Protein AF-A0A645HH93-F1 (afdb_monomer)

Mean predicted aligned error: 12.33 Å

Organism: NCBI:txid1076179

Foldseek 3Di:
DPDFDADPPPRDGDPPDDDDDDDVVVVVVVVVCPPPDDDDDPPPPDDPVVSVVVVVVCVVVVLLVVCLCPVLVLPPPDDDDPVVNVVSNVVSVVVSVVLVVVCVLLVVPDRSNVLSVQVVQFDWDDDDDFKIATDDDDPNQVSCCVRPVDHSHPGIDGPVRVVVVVVVVVVD

Solvent-accessible surface area (backbone atoms only — not comparable to full-atom values): 10412 Å² total; per-residue (Å²): 112,45,78,85,46,64,40,93,88,77,69,45,76,52,88,71,93,59,80,73,43,84,41,68,67,58,51,60,56,51,59,74,48,66,91,65,85,84,85,87,75,89,69,81,90,57,52,72,68,55,53,50,51,55,58,59,52,52,54,58,56,56,50,51,55,48,44,38,50,63,82,53,46,44,65,69,86,88,53,85,51,69,68,56,42,51,52,49,40,48,51,33,51,51,51,49,53,53,51,51,53,49,30,55,68,60,68,59,77,57,58,66,66,58,51,52,53,54,56,71,50,54,42,75,44,80,75,57,104,52,36,33,30,31,61,48,78,52,75,66,52,51,50,43,20,74,66,71,69,51,71,52,69,47,61,69,40,43,60,67,52,54,50,48,58,62,52,56,66,75,76,114

Secondary structure (DSSP, 8-state):
-B-PPBPTTT--B---S-PPBP-HHHHHHHHTTTT--PPP-S--SS-HHHHHHHHHHTHHHHHHHHHHHHTS--S-SS--SHHHHHHHHHHHHHHHHHHHHHHHHTTT-S-HHHHHHHHHH-EEEE-STTEEEEE---HHHHHHHHHH------S-EEHHHHHHHHHHGGG-

pLDDT: mean 81.74, std 10.12, range [51.97, 94.0]

Nearest PDB structures (foldseek):
  7pm0-assembly1_A  TM=3.342E-01  e=3.528E+00  Gallus gallus
  8r9v-assembly1_A  TM=3.040E-01  e=2.590E+00  Mus musculus

Radius of gyration: 26.79 Å; Cα contacts (8 Å, |Δi|>4): 138; chains: 1; bounding box: 53×43×76 Å

InterPro domains:
  IPR002559 Transposase IS4-like domain [PF01609] (8-98)
  IPR012337 Ribonuclease H-like superfamily [SSF53098] (35-111)
  IPR047654 IS1634 transposase [NF033559] (17-151)

Structure (mmCIF, N/CA/C/O backbone):
data_AF-A0A645HH93-F1
#
_entry.id   AF-A0A645HH93-F1
#
loop_
_atom_site.group_PDB
_atom_site.id
_atom_site.type_symbol
_atom_site.label_atom_id
_atom_site.label_alt_id
_atom_site.label_comp_id
_atom_site.label_asym_id
_atom_site.label_entity_id
_atom_site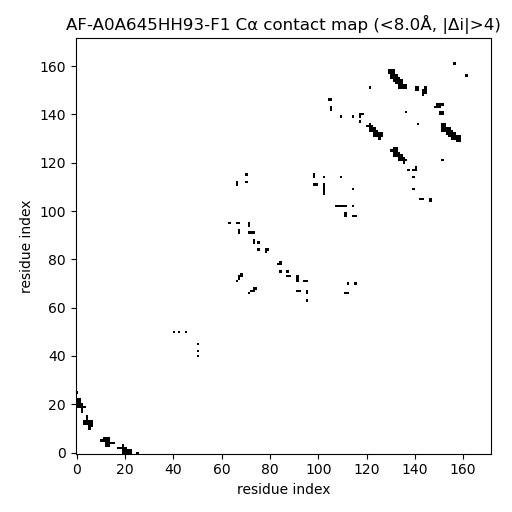.label_seq_id
_atom_site.pdbx_PDB_ins_code
_atom_site.Cartn_x
_atom_site.Cartn_y
_atom_site.Cartn_z
_atom_site.occupancy
_atom_site.B_iso_or_equiv
_atom_site.auth_seq_id
_atom_site.auth_comp_id
_atom_site.auth_asym_id
_atom_site.auth_atom_id
_atom_site.pdbx_PDB_model_num
ATOM 1 N N . MET A 1 1 ? 23.275 -9.334 -36.329 1.00 54.78 1 MET A N 1
ATOM 2 C CA . MET A 1 1 ? 23.073 -10.424 -37.316 1.00 54.78 1 MET A CA 1
ATOM 3 C C . MET A 1 1 ? 22.613 -9.843 -38.646 1.00 54.78 1 MET A C 1
ATOM 5 O O . MET A 1 1 ? 21.828 -8.899 -38.634 1.00 54.78 1 MET A O 1
ATOM 9 N N . LYS A 1 2 ? 23.098 -10.380 -39.770 1.00 54.19 2 LYS A N 1
ATOM 10 C CA . LYS A 1 2 ? 22.621 -10.049 -41.126 1.00 54.19 2 LYS A CA 1
ATOM 11 C C . LYS A 1 2 ? 21.761 -11.193 -41.677 1.00 54.19 2 LYS A C 1
ATOM 13 O O . LYS A 1 2 ? 21.963 -12.333 -41.270 1.00 54.19 2 LYS A O 1
ATOM 18 N N . ASN A 1 3 ? 20.849 -10.874 -42.603 1.00 58.34 3 ASN A N 1
ATOM 19 C CA . ASN A 1 3 ? 19.997 -11.824 -43.340 1.00 58.34 3 ASN A CA 1
ATOM 20 C C . ASN A 1 3 ? 18.880 -12.522 -42.536 1.00 58.34 3 ASN A C 1
ATOM 22 O O . ASN A 1 3 ? 18.567 -13.686 -42.775 1.00 58.34 3 ASN A O 1
ATOM 26 N N . LEU A 1 4 ? 18.251 -11.811 -41.597 1.00 61.59 4 LEU A N 1
ATOM 27 C CA . LEU A 1 4 ? 17.040 -12.295 -40.928 1.00 61.59 4 LEU A CA 1
ATOM 28 C C . LEU A 1 4 ? 15.816 -12.002 -41.804 1.00 61.59 4 LEU A C 1
ATOM 30 O O . LEU A 1 4 ? 15.550 -10.844 -42.126 1.00 61.59 4 LEU A O 1
ATOM 34 N N . VAL A 1 5 ? 15.089 -13.049 -42.191 1.00 60.66 5 VAL A N 1
ATOM 35 C CA . VAL A 1 5 ? 13.799 -12.944 -42.884 1.00 60.66 5 VAL A CA 1
ATOM 36 C C . VAL A 1 5 ? 12.706 -13.232 -41.860 1.00 60.66 5 VAL A C 1
ATOM 38 O O . VAL A 1 5 ? 12.663 -14.320 -41.290 1.00 60.66 5 VAL A O 1
ATOM 41 N N . PHE A 1 6 ? 11.856 -12.241 -41.607 1.00 66.69 6 PHE A N 1
ATOM 42 C CA . PHE A 1 6 ? 10.746 -12.347 -40.664 1.00 66.69 6 PHE A CA 1
ATOM 43 C C . PHE A 1 6 ? 9.452 -12.667 -41.407 1.00 66.69 6 PHE A C 1
ATOM 45 O O . PHE A 1 6 ? 9.188 -12.095 -42.470 1.00 66.69 6 PHE A O 1
ATOM 52 N N . ASP A 1 7 ? 8.652 -13.563 -40.836 1.00 69.25 7 ASP A N 1
ATOM 53 C CA . ASP A 1 7 ? 7.269 -13.759 -41.255 1.00 69.25 7 ASP A CA 1
ATOM 54 C C . ASP A 1 7 ? 6.457 -12.503 -40.892 1.00 69.25 7 ASP A C 1
ATOM 56 O O . ASP A 1 7 ? 6.564 -11.984 -39.777 1.00 69.25 7 ASP A O 1
ATOM 60 N N . LYS A 1 8 ? 5.683 -11.976 -41.848 1.00 66.25 8 LYS A N 1
ATOM 61 C CA . LYS A 1 8 ? 4.945 -10.715 -41.679 1.00 66.25 8 LYS A CA 1
ATOM 62 C C . LYS A 1 8 ? 3.759 -10.837 -40.721 1.00 66.25 8 LYS A C 1
ATOM 64 O O . LYS A 1 8 ? 3.347 -9.811 -40.190 1.00 66.25 8 LYS A O 1
ATOM 69 N N . ASP A 1 9 ? 3.252 -12.047 -40.495 1.00 66.50 9 ASP A N 1
ATOM 70 C CA . ASP A 1 9 ? 2.064 -12.280 -39.674 1.00 66.50 9 ASP A CA 1
ATOM 71 C C . ASP A 1 9 ? 2.414 -12.790 -38.266 1.00 66.50 9 ASP A C 1
ATOM 73 O O . ASP A 1 9 ? 1.708 -12.475 -37.309 1.00 66.50 9 ASP A O 1
ATOM 77 N N . THR A 1 10 ? 3.517 -13.533 -38.102 1.00 70.50 10 THR A N 1
ATOM 78 C CA . THR A 1 10 ? 3.895 -14.133 -36.802 1.00 70.50 10 THR A CA 1
ATOM 79 C C . THR A 1 10 ? 5.121 -13.499 -36.147 1.00 70.50 10 THR A C 1
ATOM 81 O O . THR A 1 10 ? 5.345 -13.695 -34.953 1.00 70.50 10 THR A O 1
ATOM 84 N N . GLY A 1 11 ? 5.929 -12.735 -36.894 1.00 63.41 11 GLY A N 1
ATOM 85 C CA . GLY A 1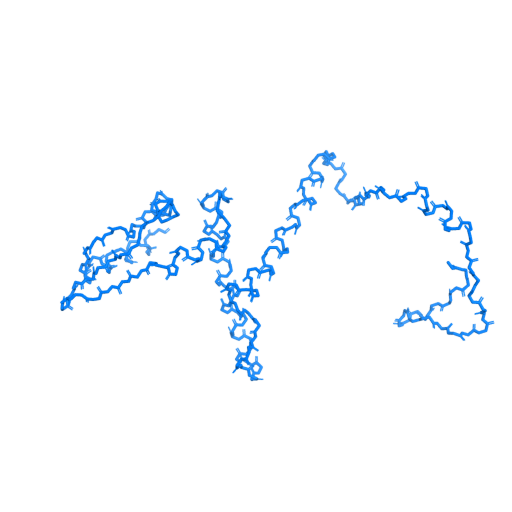 11 ? 7.192 -12.179 -36.397 1.00 63.41 11 GLY A CA 1
ATOM 86 C C . GLY A 1 11 ? 8.271 -13.234 -36.119 1.00 63.41 11 GLY A C 1
ATOM 87 O O . GLY A 1 11 ? 9.340 -12.899 -35.605 1.00 63.41 11 GLY A O 1
ATOM 88 N N . GLU A 1 12 ? 8.021 -14.501 -36.459 1.00 69.00 12 GLU A N 1
ATOM 89 C CA . GLU A 1 12 ? 8.987 -15.584 -36.306 1.00 69.00 12 GLU A CA 1
ATOM 90 C C . GLU A 1 12 ? 10.075 -15.514 -37.391 1.00 69.00 12 GLU A C 1
ATOM 92 O O . GLU A 1 12 ? 9.859 -15.045 -38.514 1.00 69.00 12 GLU A O 1
ATOM 97 N N . ILE A 1 13 ? 11.279 -15.981 -37.047 1.00 66.25 13 ILE A N 1
ATOM 98 C CA . ILE A 1 13 ? 12.417 -16.019 -37.970 1.00 66.25 13 ILE A CA 1
ATOM 99 C C . ILE A 1 13 ? 12.227 -17.211 -38.911 1.00 66.25 13 ILE A C 1
ATOM 101 O O . ILE A 1 13 ? 12.433 -18.365 -38.525 1.00 66.25 13 ILE A O 1
ATOM 105 N N . VAL A 1 14 ? 11.880 -16.939 -40.168 1.00 63.06 14 VAL A N 1
ATOM 106 C CA . VAL A 1 14 ? 11.727 -17.977 -41.189 1.00 63.06 14 VAL A CA 1
ATOM 107 C C . VAL A 1 14 ? 13.119 -18.494 -41.538 1.00 63.06 14 VAL A C 1
ATOM 109 O O . VAL A 1 14 ? 13.929 -17.794 -42.146 1.00 63.06 14 VAL A O 1
ATOM 112 N N . THR A 1 15 ? 13.418 -19.739 -41.165 1.00 56.53 15 THR A N 1
ATOM 113 C CA . THR A 1 15 ? 14.715 -20.396 -41.421 1.00 56.53 15 THR A CA 1
ATOM 114 C C . THR A 1 15 ? 14.857 -20.818 -42.894 1.00 56.53 15 THR A C 1
ATOM 116 O O . THR A 1 15 ? 15.251 -21.937 -43.214 1.00 56.53 15 THR A O 1
ATOM 119 N N . ALA A 1 16 ? 14.486 -19.952 -43.838 1.00 55.66 16 ALA A N 1
ATOM 120 C CA . ALA A 1 16 ? 14.573 -20.235 -45.263 1.00 55.66 16 ALA A CA 1
ATOM 121 C C . ALA A 1 16 ? 15.917 -19.748 -45.836 1.00 55.66 16 ALA A C 1
ATOM 123 O O . ALA A 1 16 ? 16.150 -18.559 -46.034 1.00 55.66 16 ALA A O 1
ATOM 124 N N . LYS A 1 17 ? 16.782 -20.714 -46.174 1.00 55.50 17 LYS A N 1
ATOM 125 C CA . LYS A 1 17 ? 17.904 -20.631 -47.138 1.00 55.50 17 LYS A CA 1
ATOM 126 C C . LYS A 1 17 ? 19.089 -19.686 -46.878 1.00 55.50 17 LYS A C 1
ATOM 128 O O . LYS A 1 17 ? 19.998 -19.690 -47.707 1.00 55.50 17 LYS A O 1
ATOM 133 N N . GLN A 1 18 ? 19.161 -18.931 -45.785 1.00 55.94 18 GLN A N 1
ATOM 134 C CA . GLN A 1 18 ? 20.339 -18.095 -45.500 1.00 55.94 18 GLN A CA 1
ATOM 135 C C . GLN A 1 18 ? 20.930 -18.398 -44.123 1.00 55.94 18 GLN A C 1
ATOM 137 O O . GLN A 1 18 ? 20.221 -18.461 -43.124 1.00 55.94 18 GLN A O 1
ATOM 142 N N . ILE A 1 19 ? 22.249 -18.612 -44.092 1.00 62.59 19 ILE A N 1
ATOM 143 C CA . ILE A 1 19 ? 23.009 -18.825 -42.859 1.00 62.59 19 ILE A CA 1
ATOM 144 C C . ILE A 1 19 ? 23.124 -17.459 -42.167 1.00 62.59 19 ILE A C 1
ATOM 146 O O . ILE A 1 19 ? 23.649 -16.530 -42.789 1.00 62.59 19 ILE A O 1
ATOM 150 N N . PRO A 1 20 ? 22.647 -17.294 -40.921 1.00 59.75 20 PRO A N 1
ATOM 151 C CA . PRO A 1 20 ? 22.820 -16.048 -40.188 1.00 59.75 20 PRO A CA 1
ATOM 152 C C . PRO A 1 20 ? 24.314 -15.802 -39.968 1.00 59.75 20 PRO A C 1
ATOM 154 O O . PRO A 1 20 ? 25.003 -16.587 -39.318 1.00 59.75 20 PRO A O 1
ATOM 157 N N . VAL A 1 21 ? 24.825 -14.710 -40.538 1.00 71.81 21 VAL A N 1
ATOM 158 C CA . VAL A 1 21 ? 26.233 -14.325 -40.398 1.00 71.81 21 VAL A CA 1
ATOM 159 C C . VAL A 1 21 ? 26.359 -13.302 -39.275 1.00 71.81 21 VAL A C 1
ATOM 161 O O . VAL A 1 21 ? 25.597 -12.325 -39.193 1.00 71.81 21 VAL A O 1
ATOM 164 N N . PHE A 1 22 ? 27.331 -13.545 -38.398 1.00 73.81 22 PHE A N 1
ATOM 165 C CA . PHE A 1 22 ? 27.712 -12.628 -37.336 1.00 73.81 22 PHE A CA 1
ATOM 166 C C . PHE A 1 22 ? 28.181 -11.297 -37.934 1.00 73.81 22 PHE A C 1
ATOM 168 O O . PHE A 1 22 ? 29.014 -11.260 -38.839 1.00 73.81 22 PHE A O 1
ATOM 175 N N . ASP A 1 23 ? 27.623 -10.196 -37.439 1.00 80.38 23 ASP A N 1
ATOM 176 C CA . ASP A 1 23 ? 27.922 -8.864 -37.953 1.00 80.38 23 ASP A CA 1
ATOM 177 C C . ASP A 1 23 ? 28.837 -8.126 -36.978 1.00 80.38 23 ASP A C 1
ATOM 179 O O . ASP A 1 23 ? 28.369 -7.373 -36.128 1.00 80.38 23 ASP A O 1
ATOM 183 N N . ALA A 1 24 ? 30.143 -8.363 -37.109 1.00 80.69 24 ALA A N 1
ATOM 184 C CA . ALA A 1 24 ? 31.163 -7.78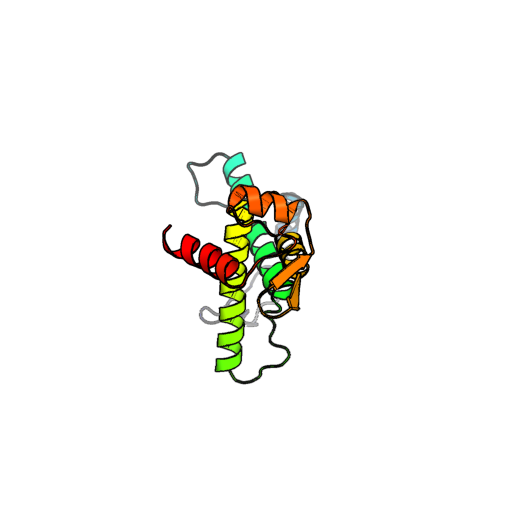0 -36.237 1.00 80.69 24 ALA A CA 1
ATOM 185 C C . ALA A 1 24 ? 31.154 -6.240 -36.241 1.00 80.69 24 ALA A C 1
ATOM 187 O O . ALA A 1 24 ? 31.492 -5.626 -35.237 1.00 80.69 24 ALA A O 1
ATOM 188 N N . LYS A 1 25 ? 30.724 -5.609 -37.345 1.00 81.75 25 LYS A N 1
ATOM 189 C CA . LYS A 1 25 ? 30.618 -4.143 -37.430 1.00 81.75 25 LYS A CA 1
ATOM 190 C C . LYS A 1 25 ? 29.498 -3.596 -36.548 1.00 81.75 25 LYS A C 1
ATOM 192 O O . LYS A 1 25 ? 29.709 -2.596 -35.878 1.00 81.75 25 LYS A O 1
ATOM 197 N N . LYS A 1 26 ? 28.340 -4.268 -36.522 1.00 79.25 26 LYS A N 1
ATOM 198 C CA . LYS A 1 26 ? 27.229 -3.890 -35.636 1.00 79.25 26 LYS A CA 1
ATOM 199 C C . LYS A 1 26 ? 27.595 -4.059 -34.166 1.00 79.25 26 LYS A C 1
ATOM 201 O O . LYS A 1 26 ? 27.282 -3.176 -33.386 1.00 79.25 26 LYS A O 1
ATOM 206 N N . LEU A 1 27 ? 28.294 -5.144 -33.814 1.00 81.06 27 LEU A N 1
ATOM 207 C CA . LEU A 1 27 ? 28.769 -5.332 -32.441 1.00 81.06 27 LEU A CA 1
ATOM 208 C C . LEU A 1 27 ? 29.696 -4.185 -32.022 1.00 81.06 27 LEU A C 1
ATOM 210 O O . LEU A 1 27 ? 29.497 -3.597 -30.973 1.00 81.06 27 LEU A O 1
ATOM 214 N N . GLN A 1 28 ? 30.664 -3.827 -32.866 1.00 82.62 28 GLN A N 1
ATOM 215 C CA . GLN A 1 28 ? 31.607 -2.751 -32.561 1.00 82.62 28 GLN A CA 1
ATOM 216 C C . GLN A 1 28 ? 30.932 -1.369 -32.478 1.00 82.62 28 GLN A C 1
ATOM 218 O O . GLN A 1 28 ? 31.412 -0.487 -31.772 1.00 82.62 28 GLN A O 1
ATOM 223 N N . GLU A 1 29 ? 29.830 -1.153 -33.203 1.00 80.75 29 GLU A N 1
ATOM 224 C CA . GLU A 1 29 ? 28.992 0.040 -33.042 1.00 80.75 29 GLU A CA 1
ATOM 225 C C . GLU A 1 29 ? 28.204 0.014 -31.728 1.00 80.75 29 GLU A C 1
ATOM 227 O O . GLU A 1 29 ? 28.167 1.035 -31.052 1.00 80.75 29 GLU A O 1
ATOM 232 N N . GLU A 1 30 ? 27.624 -1.126 -31.345 1.00 77.06 30 GLU A N 1
ATOM 233 C CA . GLU A 1 30 ? 26.899 -1.306 -30.077 1.00 77.06 30 GLU A CA 1
ATOM 234 C C . GLU A 1 30 ? 27.831 -1.168 -28.857 1.00 77.06 30 GLU A C 1
ATOM 236 O O . GLU A 1 30 ? 27.495 -0.435 -27.931 1.00 77.06 30 GLU A O 1
ATOM 241 N N . GLU A 1 31 ? 29.049 -1.726 -28.908 1.00 83.12 31 GLU A N 1
ATOM 242 C CA . GLU A 1 31 ? 30.085 -1.606 -27.862 1.00 83.12 31 GLU A CA 1
ATOM 243 C C . GLU A 1 31 ? 30.456 -0.147 -27.547 1.00 83.12 31 GLU A C 1
ATOM 245 O O . GLU A 1 31 ? 30.854 0.177 -26.430 1.00 83.12 31 GLU A O 1
ATOM 250 N N . ARG A 1 32 ? 30.313 0.778 -28.510 1.00 80.81 32 ARG A N 1
ATOM 251 C CA . ARG A 1 32 ? 30.561 2.213 -28.267 1.00 80.81 32 ARG A CA 1
ATOM 252 C C . ARG A 1 32 ? 29.521 2.846 -27.348 1.00 80.81 32 ARG A C 1
ATOM 254 O O . ARG A 1 32 ? 29.789 3.908 -26.789 1.00 80.81 32 ARG A O 1
ATOM 261 N N . PHE A 1 33 ? 28.347 2.235 -27.244 1.00 77.38 33 PHE A N 1
ATOM 262 C CA . PHE A 1 33 ? 27.233 2.709 -26.432 1.00 77.38 33 PHE A CA 1
ATOM 263 C C . PHE A 1 33 ? 27.041 1.871 -25.161 1.00 77.38 33 PHE A C 1
ATOM 265 O O . PHE A 1 33 ? 26.152 2.177 -24.363 1.00 77.38 33 PHE A O 1
ATOM 272 N N . ASP A 1 34 ? 27.893 0.872 -24.924 1.00 80.19 34 ASP A N 1
ATOM 273 C CA . ASP A 1 34 ? 27.871 0.093 -23.691 1.00 80.19 34 ASP A CA 1
ATOM 274 C C . ASP A 1 34 ? 28.121 0.996 -22.473 1.00 80.19 34 ASP A C 1
ATOM 276 O O . ASP A 1 34 ? 29.084 1.761 -22.404 1.00 80.19 34 ASP A O 1
ATOM 280 N N . GLY A 1 35 ? 27.215 0.918 -21.496 1.00 81.44 35 GLY A N 1
ATOM 281 C CA . GLY A 1 35 ? 27.232 1.750 -20.288 1.00 81.44 35 GLY A CA 1
ATOM 282 C C . GLY A 1 35 ? 26.442 3.060 -20.391 1.00 81.44 35 GLY A C 1
ATOM 283 O O . GLY A 1 35 ? 26.257 3.724 -19.370 1.00 81.44 35 GLY A O 1
ATOM 284 N N . TYR A 1 36 ? 25.921 3.417 -21.569 1.00 82.56 36 TYR A N 1
ATOM 285 C CA . TYR A 1 36 ? 25.005 4.548 -21.721 1.00 82.56 36 TYR A CA 1
ATOM 286 C C . TYR A 1 36 ? 23.550 4.109 -21.537 1.00 82.56 36 TYR A C 1
ATOM 288 O O . TYR A 1 36 ? 23.112 3.084 -22.055 1.00 82.56 36 TYR A O 1
ATOM 296 N N . TYR A 1 37 ? 22.779 4.919 -20.812 1.00 80.62 37 TYR A N 1
ATOM 297 C CA . TYR A 1 37 ? 21.347 4.719 -20.626 1.00 80.62 37 TYR A CA 1
ATOM 298 C C . TYR A 1 37 ? 20.578 5.790 -21.404 1.00 80.62 37 TYR A C 1
ATOM 300 O O . TYR A 1 37 ? 20.633 6.967 -21.052 1.00 80.62 37 TYR A O 1
ATOM 308 N N . ALA A 1 38 ? 19.893 5.395 -22.479 1.00 87.25 38 ALA A N 1
ATOM 309 C CA . ALA A 1 38 ? 19.132 6.309 -23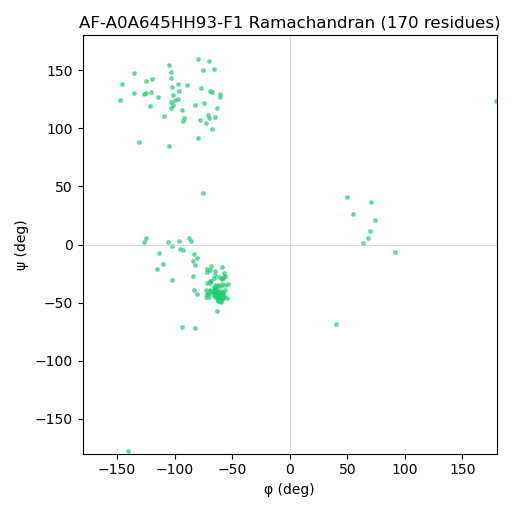.327 1.00 87.25 38 ALA A CA 1
ATOM 310 C C . ALA A 1 38 ? 17.637 6.259 -22.982 1.00 87.25 38 ALA A C 1
ATOM 312 O O . ALA A 1 38 ? 17.020 5.195 -23.035 1.00 87.25 38 ALA A O 1
ATOM 313 N N . ILE A 1 39 ? 17.050 7.416 -22.668 1.00 87.69 39 ILE A N 1
ATOM 314 C CA . ILE A 1 39 ? 15.602 7.577 -22.490 1.00 87.69 39 ILE A CA 1
ATOM 315 C C . ILE A 1 39 ? 15.045 8.205 -23.767 1.00 87.69 39 ILE A C 1
ATOM 317 O O . ILE A 1 39 ? 15.446 9.300 -24.152 1.00 87.69 39 ILE A O 1
ATOM 321 N N . ILE A 1 40 ? 14.120 7.508 -24.425 1.00 89.38 40 ILE A N 1
ATOM 322 C CA . ILE A 1 40 ? 13.409 8.012 -25.604 1.00 89.38 40 ILE A CA 1
ATOM 323 C C . ILE A 1 40 ? 12.015 8.435 -25.145 1.00 89.38 40 ILE A C 1
ATOM 325 O O . ILE A 1 40 ? 11.278 7.623 -24.586 1.00 89.38 40 ILE A O 1
ATOM 329 N N . THR A 1 41 ? 11.653 9.696 -25.370 1.00 88.88 41 THR A N 1
ATOM 330 C CA . THR A 1 41 ? 10.367 10.262 -24.944 1.00 88.88 41 THR A CA 1
ATOM 331 C C . THR A 1 41 ? 9.731 11.090 -26.059 1.00 88.88 41 THR A C 1
ATOM 333 O O . THR A 1 41 ? 10.431 11.697 -26.865 1.00 88.88 41 THR A O 1
ATOM 336 N N . SER A 1 42 ? 8.397 11.104 -26.112 1.00 92.88 42 SER A N 1
ATOM 337 C CA . SER A 1 42 ? 7.611 12.009 -26.965 1.00 92.88 42 SER A CA 1
ATOM 338 C C . SER A 1 42 ? 7.400 13.386 -26.333 1.00 92.88 42 SER A C 1
ATOM 340 O O . SER A 1 42 ? 6.863 14.283 -26.977 1.00 92.88 42 SER A O 1
ATOM 342 N N . GLU A 1 43 ? 7.778 13.546 -25.065 1.00 88.12 43 GLU A N 1
ATOM 343 C CA . GLU A 1 43 ? 7.612 14.782 -24.307 1.00 88.12 43 GLU A CA 1
ATOM 344 C C . GLU A 1 43 ? 8.717 15.775 -24.685 1.00 88.12 43 GLU A C 1
ATOM 346 O O . GLU A 1 43 ? 9.800 15.747 -24.108 1.00 88.12 43 GLU A O 1
ATOM 351 N N . LEU A 1 44 ? 8.448 16.627 -25.678 1.00 89.50 44 LEU A N 1
ATOM 352 C CA . LEU A 1 44 ? 9.411 17.612 -26.195 1.00 89.50 44 LEU A CA 1
ATOM 353 C C . LEU A 1 44 ? 9.476 18.903 -25.362 1.00 89.50 44 LEU A C 1
ATOM 355 O O . LEU A 1 44 ? 10.446 19.647 -25.469 1.00 89.50 44 LEU A O 1
ATOM 359 N N . ASP A 1 45 ? 8.457 19.159 -24.538 1.00 93.25 45 ASP A N 1
ATOM 360 C CA . ASP A 1 45 ? 8.301 20.408 -23.778 1.00 93.25 45 ASP A CA 1
ATOM 361 C C . ASP A 1 45 ? 8.821 20.320 -22.329 1.00 93.25 45 ASP A C 1
ATOM 363 O O . ASP A 1 45 ? 8.661 21.264 -21.557 1.00 93.25 45 ASP A O 1
ATOM 367 N N . LYS A 1 46 ? 9.403 19.181 -21.935 1.00 90.38 46 LYS A N 1
ATOM 368 C CA . LYS A 1 46 ? 9.901 18.922 -20.574 1.00 90.38 46 LYS A CA 1
ATOM 369 C C . LYS A 1 46 ? 11.415 19.047 -20.509 1.00 90.38 46 LYS A C 1
ATOM 371 O O . LYS A 1 46 ? 12.100 18.713 -21.473 1.00 90.38 46 LYS A O 1
ATOM 376 N N . SER A 1 47 ? 11.936 19.481 -19.363 1.00 93.31 47 SER A N 1
ATOM 377 C CA . SER A 1 47 ? 13.384 19.483 -19.143 1.00 93.31 47 SER A CA 1
ATOM 378 C C . SER A 1 47 ? 13.927 18.059 -18.998 1.00 93.31 47 SER A C 1
ATOM 380 O O . SER A 1 47 ? 13.203 17.127 -18.630 1.00 93.31 47 SER A O 1
ATOM 382 N N . ASP A 1 48 ? 15.226 17.891 -19.241 1.00 90.75 48 ASP A N 1
ATOM 383 C CA . ASP A 1 48 ? 15.911 16.608 -19.070 1.00 90.75 48 ASP A CA 1
ATOM 384 C C . ASP A 1 48 ? 15.731 16.065 -17.639 1.00 90.75 48 ASP A C 1
ATOM 386 O O . ASP A 1 48 ? 15.487 14.871 -17.443 1.00 90.75 48 ASP A O 1
ATOM 390 N N . GLU A 1 49 ? 15.776 16.937 -16.624 1.00 91.56 49 GLU A N 1
ATOM 391 C CA . GLU A 1 49 ? 15.547 16.564 -15.226 1.00 91.56 49 GLU A CA 1
ATOM 392 C C . GLU A 1 49 ? 14.119 16.063 -14.984 1.00 91.56 49 GLU A C 1
ATOM 394 O O . GLU A 1 49 ? 13.927 15.065 -14.285 1.00 91.56 49 GLU A O 1
ATOM 399 N N . GLU A 1 50 ? 13.114 16.714 -15.575 1.00 90.62 50 GLU A N 1
ATOM 400 C CA . GLU A 1 50 ? 11.716 16.289 -15.464 1.00 90.62 50 GLU A CA 1
ATOM 401 C C . GLU A 1 50 ? 11.487 14.928 -16.126 1.00 90.62 50 GLU A C 1
ATOM 403 O O . GLU A 1 50 ? 10.791 14.075 -15.570 1.00 90.62 50 GLU A O 1
ATOM 408 N N . VAL A 1 51 ? 12.099 14.688 -17.290 1.00 91.44 51 VAL A N 1
ATOM 409 C CA . VAL A 1 51 ? 12.034 13.394 -17.986 1.00 91.44 51 VAL A CA 1
ATOM 410 C C . VAL A 1 51 ? 12.661 12.290 -17.133 1.00 91.44 51 VAL A C 1
ATOM 412 O O . VAL A 1 51 ? 12.070 11.215 -16.986 1.00 91.44 51 VAL A O 1
ATOM 415 N N . ILE A 1 52 ? 13.818 12.554 -16.521 1.00 90.38 52 ILE A N 1
ATOM 416 C CA . ILE A 1 52 ? 14.478 11.611 -15.610 1.00 90.38 52 ILE A CA 1
ATOM 417 C C . ILE A 1 52 ? 13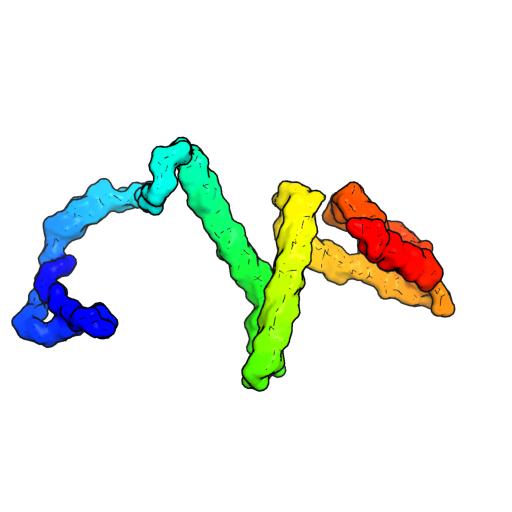.597 11.321 -14.390 1.00 90.38 52 ILE A C 1
ATOM 419 O O . ILE A 1 52 ? 13.487 10.164 -13.978 1.00 90.38 52 ILE A O 1
ATOM 423 N N . GLU A 1 53 ? 12.952 12.332 -13.812 1.00 89.06 53 GLU A N 1
ATOM 424 C CA . GLU A 1 53 ? 12.113 12.151 -12.626 1.00 89.06 53 GLU A CA 1
ATOM 425 C C . GLU A 1 53 ? 10.830 11.365 -12.937 1.00 89.06 53 GLU A C 1
ATOM 427 O O . GLU A 1 53 ? 10.454 10.455 -12.194 1.00 89.06 53 GLU A O 1
ATOM 432 N N . ILE A 1 54 ? 10.201 11.619 -14.089 1.00 87.50 54 ILE A N 1
ATOM 433 C CA . ILE A 1 54 ? 9.087 10.799 -14.588 1.00 87.50 54 ILE A CA 1
ATOM 434 C C . ILE A 1 54 ? 9.541 9.351 -14.779 1.00 87.50 54 ILE A C 1
ATOM 436 O O . ILE A 1 54 ? 8.845 8.429 -14.343 1.00 87.50 54 ILE A O 1
ATOM 440 N N . TYR A 1 55 ? 10.716 9.149 -15.388 1.00 88.94 55 TYR A N 1
ATOM 441 C CA . TYR A 1 55 ? 11.275 7.819 -15.595 1.00 88.94 55 TYR A CA 1
ATOM 442 C C . TYR A 1 55 ? 11.504 7.088 -14.261 1.00 88.94 55 TYR A C 1
ATOM 444 O O . TYR A 1 55 ? 11.082 5.944 -14.090 1.00 88.94 55 TYR A O 1
ATOM 452 N N . ARG A 1 56 ? 12.078 7.763 -13.259 1.00 86.00 56 ARG A N 1
ATOM 453 C CA . ARG A 1 56 ? 12.231 7.222 -11.894 1.00 86.00 56 ARG A CA 1
ATOM 454 C C . ARG A 1 56 ? 10.892 6.861 -11.257 1.00 86.00 56 ARG A C 1
ATOM 456 O O . ARG A 1 56 ? 10.793 5.863 -10.543 1.00 86.00 56 ARG A O 1
ATOM 463 N N . GLY A 1 57 ? 9.844 7.621 -11.566 1.00 83.19 57 GLY A N 1
ATOM 464 C CA . GLY A 1 57 ? 8.478 7.346 -11.140 1.00 83.19 57 GLY A CA 1
ATOM 465 C C . GLY A 1 57 ? 7.948 5.968 -11.557 1.00 83.19 57 GLY A C 1
ATOM 466 O O . GLY A 1 57 ? 7.082 5.438 -10.855 1.00 83.19 57 GLY A O 1
ATOM 467 N N . LEU A 1 58 ? 8.476 5.340 -12.620 1.00 84.56 58 LEU A N 1
ATOM 468 C CA . LEU A 1 58 ? 8.061 3.991 -13.038 1.00 84.56 58 LEU A CA 1
ATOM 469 C C . LEU A 1 58 ? 8.327 2.923 -11.976 1.00 84.56 58 LEU A C 1
ATOM 471 O O . LEU A 1 58 ? 7.555 1.969 -11.880 1.00 84.56 58 LEU A O 1
ATOM 475 N N . TRP A 1 59 ? 9.335 3.102 -11.117 1.00 84.56 59 TRP A N 1
ATOM 476 C CA . TRP A 1 59 ? 9.607 2.174 -10.015 1.00 84.56 59 TRP A CA 1
ATOM 477 C C . TRP A 1 59 ? 8.393 1.983 -9.086 1.00 84.56 59 TRP A C 1
ATOM 479 O O . TRP A 1 59 ? 8.184 0.913 -8.515 1.00 84.56 59 TRP A O 1
ATOM 489 N N . ARG A 1 60 ? 7.506 2.984 -8.998 1.00 81.25 60 ARG A N 1
ATOM 490 C CA . ARG A 1 60 ? 6.248 2.893 -8.238 1.00 81.25 60 ARG A CA 1
ATOM 491 C C . ARG A 1 60 ? 5.344 1.762 -8.733 1.00 81.25 60 ARG A C 1
ATOM 493 O O . ARG A 1 60 ? 4.588 1.203 -7.942 1.00 81.25 60 ARG A O 1
ATOM 500 N N . ILE A 1 61 ? 5.409 1.422 -10.019 1.00 82.19 61 ILE A N 1
ATOM 501 C CA . ILE A 1 61 ? 4.661 0.307 -10.607 1.00 82.19 61 ILE A CA 1
ATOM 502 C C . ILE A 1 61 ? 5.228 -1.023 -10.099 1.00 82.19 61 ILE A C 1
ATOM 504 O O . ILE A 1 61 ? 4.470 -1.898 -9.675 1.00 82.19 61 ILE A O 1
ATOM 508 N N . GLU A 1 62 ? 6.553 -1.166 -10.081 1.00 82.88 62 GLU A N 1
ATOM 509 C CA . GLU A 1 62 ? 7.223 -2.356 -9.546 1.00 82.88 62 GLU A CA 1
ATOM 510 C C . GLU A 1 62 ? 6.915 -2.555 -8.059 1.00 82.88 62 GLU A C 1
ATOM 512 O O . GLU A 1 62 ? 6.592 -3.666 -7.630 1.00 82.88 62 GLU A O 1
ATOM 517 N N . GLU A 1 63 ? 6.940 -1.469 -7.284 1.00 83.94 63 GLU A N 1
ATOM 518 C CA . GLU A 1 63 ? 6.560 -1.468 -5.873 1.00 83.94 63 GLU A CA 1
ATOM 519 C C . GLU A 1 63 ? 5.113 -1.953 -5.684 1.00 83.94 63 GLU A C 1
ATOM 521 O O . GLU A 1 63 ? 4.864 -2.852 -4.877 1.00 83.94 63 GLU A O 1
ATOM 526 N N . CYS A 1 64 ? 4.164 -1.439 -6.473 1.00 83.12 64 CYS A N 1
ATOM 527 C CA . CYS A 1 64 ? 2.774 -1.898 -6.454 1.00 83.12 64 CYS A CA 1
ATOM 528 C C . CYS A 1 64 ? 2.665 -3.403 -6.737 1.00 83.12 64 CYS A C 1
ATOM 530 O O . CYS A 1 64 ? 1.954 -4.117 -6.025 1.00 83.12 64 CYS A O 1
ATOM 532 N N . PHE A 1 65 ? 3.393 -3.919 -7.733 1.00 83.12 65 PHE A N 1
ATOM 533 C CA . PHE A 1 65 ? 3.411 -5.355 -8.017 1.00 83.12 65 PHE A CA 1
ATOM 534 C C . PHE A 1 65 ? 4.018 -6.173 -6.880 1.00 83.12 65 PHE A C 1
ATOM 536 O O . PHE A 1 65 ? 3.539 -7.278 -6.614 1.00 83.12 65 PHE A O 1
ATOM 543 N N . LYS A 1 66 ? 5.055 -5.655 -6.217 1.00 85.31 66 LYS A N 1
ATOM 544 C CA . LYS A 1 66 ? 5.681 -6.302 -5.062 1.00 85.31 66 LYS A CA 1
ATOM 545 C 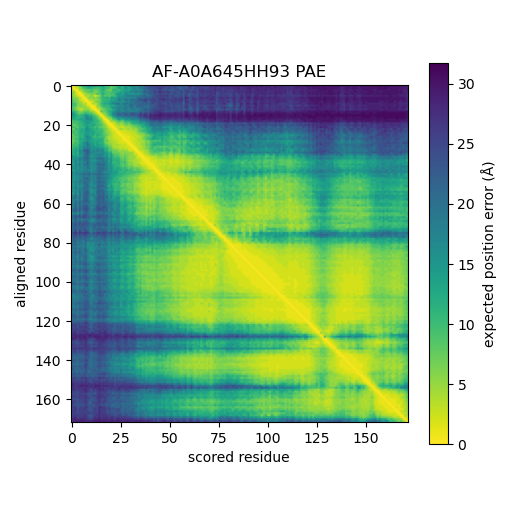C . LYS A 1 66 ? 4.677 -6.418 -3.917 1.00 85.31 66 LYS A C 1
ATOM 547 O O . LYS A 1 66 ? 4.350 -7.542 -3.549 1.00 85.31 66 LYS A O 1
ATOM 552 N N . VAL A 1 67 ? 4.102 -5.298 -3.474 1.00 84.06 67 VAL A N 1
ATOM 553 C CA . VAL A 1 67 ? 3.094 -5.223 -2.397 1.00 84.06 67 VAL A CA 1
ATOM 554 C C . VAL A 1 67 ? 1.894 -6.127 -2.674 1.00 84.06 67 VAL A C 1
ATOM 556 O O . VAL A 1 67 ? 1.441 -6.878 -1.812 1.00 84.06 67 VAL A O 1
ATOM 559 N N . THR A 1 68 ? 1.380 -6.089 -3.904 1.00 82.75 68 THR A N 1
ATOM 560 C CA . THR A 1 68 ? 0.205 -6.880 -4.291 1.00 82.75 68 THR A CA 1
ATOM 561 C C . THR A 1 68 ? 0.478 -8.378 -4.170 1.00 82.75 68 THR A C 1
ATOM 563 O O . THR A 1 68 ? -0.408 -9.154 -3.809 1.00 82.75 68 THR A O 1
ATOM 566 N N . LYS A 1 69 ? 1.708 -8.816 -4.456 1.00 81.44 69 LYS A N 1
ATOM 567 C CA . LYS A 1 69 ? 2.117 -10.223 -4.348 1.00 81.44 69 LYS A CA 1
ATOM 568 C C . LYS A 1 69 ? 2.448 -10.621 -2.907 1.00 81.44 69 LYS A C 1
ATOM 570 O O . LYS A 1 69 ? 2.063 -11.720 -2.516 1.00 81.44 69 LYS A O 1
ATOM 575 N N . SER A 1 70 ? 3.152 -9.775 -2.150 1.00 83.25 70 SER A N 1
ATOM 576 C CA . SER A 1 70 ? 3.592 -10.055 -0.776 1.00 83.25 70 SER A CA 1
ATOM 577 C C . SER A 1 70 ? 2.497 -9.783 0.250 1.00 83.25 70 SER A C 1
ATOM 579 O O . SER A 1 70 ? 1.921 -10.715 0.809 1.00 83.25 70 SER A O 1
ATOM 581 N N . ASP A 1 71 ? 2.202 -8.508 0.478 1.00 80.31 71 ASP A N 1
ATOM 582 C CA . ASP A 1 71 ? 1.397 -8.026 1.598 1.00 80.31 71 ASP A CA 1
ATOM 583 C C . ASP A 1 71 ? -0.081 -8.369 1.404 1.00 80.31 71 ASP A C 1
ATOM 585 O O . ASP A 1 71 ? -0.758 -8.802 2.334 1.00 80.31 71 ASP A O 1
ATOM 589 N N . LEU A 1 72 ? -0.569 -8.249 0.165 1.00 81.94 72 LEU A N 1
ATOM 590 C CA . LEU A 1 72 ? -1.973 -8.500 -0.178 1.00 81.94 72 LEU A CA 1
ATOM 591 C C . LEU A 1 72 ? -2.234 -9.919 -0.694 1.00 81.94 72 LEU A C 1
ATOM 593 O O . LEU A 1 72 ? -3.386 -10.271 -0.934 1.00 81.94 72 LEU A O 1
ATOM 597 N N . LYS A 1 73 ? -1.187 -10.740 -0.862 1.00 81.88 73 LYS A N 1
ATOM 598 C CA . LYS A 1 73 ? -1.274 -12.159 -1.256 1.00 81.88 73 LYS A CA 1
ATOM 599 C C . LYS A 1 73 ? -2.162 -12.411 -2.487 1.00 81.88 73 LYS A C 1
ATOM 601 O O . LYS A 1 73 ? -2.890 -13.398 -2.543 1.00 81.88 73 LYS A O 1
ATOM 606 N N . SER A 1 74 ? -2.088 -11.547 -3.502 1.00 79.38 74 SER A N 1
ATOM 607 C CA . SER A 1 74 ? -2.890 -11.653 -4.742 1.00 79.38 74 SER A CA 1
ATOM 608 C C . SER A 1 74 ? -2.696 -12.948 -5.527 1.00 79.38 74 SER A C 1
ATOM 610 O O . SER A 1 74 ? -3.548 -13.292 -6.340 1.00 79.38 74 SER A O 1
ATOM 612 N N . ARG A 1 75 ? -1.594 -13.676 -5.299 1.00 76.12 75 ARG A N 1
ATOM 613 C CA . ARG A 1 75 ? -1.373 -15.002 -5.880 1.00 76.12 75 ARG A CA 1
ATOM 614 C C . ARG A 1 75 ? -2.343 -15.988 -5.221 1.00 76.12 75 ARG A C 1
ATOM 616 O O . ARG A 1 75 ? -2.151 -16.302 -4.046 1.00 76.12 75 ARG A O 1
ATOM 623 N N . PRO A 1 76 ? -3.369 -16.478 -5.938 1.00 65.38 76 PRO A N 1
ATOM 624 C CA . PRO A 1 76 ? -4.356 -17.359 -5.345 1.00 65.38 76 PRO A CA 1
ATOM 625 C C . PRO A 1 76 ? -3.717 -18.728 -5.114 1.00 65.38 76 PRO A C 1
ATOM 627 O O . PRO A 1 76 ? -3.491 -19.481 -6.053 1.00 65.38 76 PRO A O 1
ATOM 630 N N . VAL A 1 77 ? -3.383 -19.038 -3.860 1.00 66.62 77 VAL A N 1
ATOM 631 C CA . VAL A 1 77 ? -2.799 -20.344 -3.497 1.00 66.62 77 VAL A CA 1
ATOM 632 C C . VAL A 1 77 ? -3.892 -21.397 -3.275 1.00 66.62 77 VAL A C 1
ATOM 634 O O . VAL A 1 77 ? -3.658 -22.582 -3.484 1.00 66.62 77 VAL A O 1
ATOM 637 N N . TYR A 1 78 ? -5.100 -20.972 -2.888 1.00 77.12 78 TYR A N 1
ATOM 638 C CA . TYR A 1 78 ? -6.147 -21.867 -2.376 1.00 77.12 78 TYR A CA 1
ATOM 639 C C . TYR A 1 78 ? -7.490 -21.780 -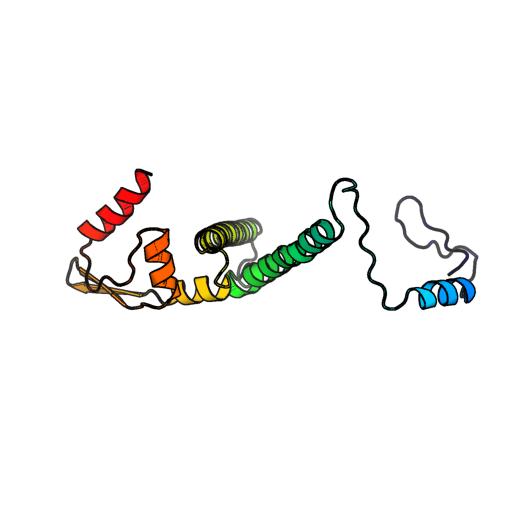3.121 1.00 77.12 78 TYR A C 1
ATOM 641 O O . TYR A 1 78 ? -8.459 -22.403 -2.697 1.00 77.12 78 TYR A O 1
ATOM 649 N N . VAL A 1 79 ? -7.580 -21.011 -4.214 1.00 79.62 79 VAL A N 1
ATOM 650 C CA . VAL A 1 79 ? -8.802 -20.896 -5.032 1.00 79.62 79 VAL A CA 1
ATOM 651 C C . VAL A 1 79 ? -8.525 -21.326 -6.470 1.00 79.62 79 VAL A C 1
ATOM 653 O O . VAL A 1 79 ? -7.551 -20.891 -7.074 1.00 79.62 79 VAL A O 1
ATOM 656 N N . SER A 1 80 ? -9.383 -22.191 -7.013 1.00 82.38 80 SER A N 1
ATOM 657 C CA . SER A 1 80 ? -9.236 -22.774 -8.357 1.00 82.38 80 SER A CA 1
ATOM 658 C C . SER A 1 80 ? -10.350 -22.370 -9.326 1.00 82.38 80 SER A C 1
ATOM 660 O O . SER A 1 80 ? -10.166 -22.433 -10.540 1.00 82.38 80 SER A O 1
ATOM 662 N N . ARG A 1 81 ? -11.508 -21.937 -8.810 1.00 90.94 81 ARG A N 1
ATOM 663 C CA . ARG A 1 81 ? -12.646 -21.492 -9.625 1.00 90.94 81 ARG A CA 1
ATOM 664 C C . ARG A 1 81 ? -12.381 -20.086 -10.172 1.00 90.94 81 ARG A C 1
ATOM 666 O O . ARG A 1 81 ? -11.916 -19.216 -9.438 1.00 90.94 81 ARG A O 1
ATOM 673 N N . HIS A 1 82 ? -12.662 -19.867 -11.455 1.00 89.69 82 HIS A N 1
ATOM 674 C CA . HIS A 1 82 ? -12.298 -18.629 -12.156 1.00 89.69 82 HIS A CA 1
ATOM 675 C C . HIS A 1 82 ? -12.915 -17.370 -11.526 1.00 89.69 82 HIS A C 1
ATOM 677 O O . HIS A 1 82 ? -12.252 -16.357 -11.336 1.00 89.69 82 HIS A O 1
ATOM 683 N N . ASP A 1 83 ? -14.175 -17.452 -11.126 1.00 91.62 83 ASP A N 1
ATOM 684 C CA . ASP A 1 83 ? -14.884 -16.401 -10.402 1.00 91.62 83 ASP A CA 1
ATOM 685 C C . ASP A 1 83 ? -14.304 -16.123 -9.004 1.00 91.62 83 ASP A C 1
ATOM 687 O O . ASP A 1 83 ? -14.185 -14.962 -8.622 1.00 91.62 83 ASP A O 1
ATOM 691 N N . HIS A 1 84 ? -13.873 -17.147 -8.261 1.00 89.62 84 HIS A N 1
ATOM 692 C CA . HIS A 1 84 ? -13.187 -16.963 -6.975 1.00 89.62 84 HIS A CA 1
ATOM 693 C C . HIS A 1 84 ? -11.825 -16.283 -7.155 1.00 89.62 84 HIS A C 1
ATOM 695 O O . HIS A 1 84 ? -11.455 -15.422 -6.359 1.00 89.62 84 HIS A O 1
ATOM 701 N N . ILE A 1 85 ? -11.090 -16.646 -8.210 1.00 88.81 85 ILE A N 1
ATOM 702 C CA . ILE A 1 85 ? -9.822 -16.004 -8.575 1.00 88.81 85 ILE A CA 1
ATOM 703 C C . ILE A 1 85 ? -10.055 -14.521 -8.887 1.00 88.81 85 ILE A C 1
ATOM 705 O O . ILE A 1 85 ? -9.358 -13.666 -8.340 1.00 88.81 85 ILE A O 1
ATOM 709 N N . ASN A 1 86 ? -11.066 -14.211 -9.704 1.00 90.00 86 ASN A N 1
ATOM 710 C CA . ASN A 1 86 ? -11.412 -12.835 -10.061 1.00 90.00 86 ASN A CA 1
ATOM 711 C C . ASN A 1 86 ? -11.835 -12.019 -8.834 1.00 90.00 86 ASN A C 1
ATOM 713 O O . ASN A 1 86 ? -11.387 -10.886 -8.669 1.00 90.00 86 ASN A O 1
ATOM 717 N N . ALA A 1 87 ? -12.646 -12.597 -7.944 1.00 91.25 87 ALA A N 1
ATOM 718 C CA . ALA A 1 87 ? -13.058 -11.943 -6.706 1.00 91.25 87 ALA A CA 1
ATOM 719 C C . ALA A 1 87 ? -11.866 -11.660 -5.775 1.00 91.25 87 ALA A C 1
ATOM 721 O O . ALA A 1 87 ? -11.734 -10.543 -5.276 1.00 91.25 87 ALA A O 1
ATOM 722 N N . HIS A 1 88 ? -10.970 -12.635 -5.577 1.00 90.19 88 HIS A N 1
ATOM 723 C CA . HIS A 1 88 ? -9.754 -12.459 -4.771 1.00 90.19 88 HIS A CA 1
ATOM 724 C C . HIS A 1 88 ? -8.872 -11.345 -5.334 1.00 90.19 88 HIS A C 1
ATOM 726 O O . HIS A 1 88 ? -8.485 -10.427 -4.613 1.00 90.19 88 HIS A O 1
ATOM 732 N N . PHE A 1 89 ? -8.611 -11.382 -6.643 1.00 89.50 89 PHE A N 1
ATOM 733 C CA . PHE A 1 89 ? -7.800 -10.369 -7.306 1.00 89.50 89 PHE A CA 1
ATOM 734 C C . PHE A 1 89 ? -8.412 -8.968 -7.185 1.00 89.50 89 PHE A C 1
ATOM 736 O O . PHE A 1 89 ? -7.699 -8.012 -6.880 1.00 89.50 89 PHE A O 1
ATOM 743 N N . LEU A 1 90 ? -9.732 -8.850 -7.358 1.00 91.88 90 LEU A N 1
ATOM 744 C CA . LEU A 1 90 ? -10.452 -7.590 -7.195 1.00 91.88 90 LEU A CA 1
ATOM 745 C C . LEU A 1 90 ? -10.315 -7.035 -5.772 1.00 91.88 90 LEU A C 1
ATOM 747 O O . LEU A 1 90 ? -10.024 -5.852 -5.607 1.00 91.88 90 LEU A O 1
ATOM 751 N N . ILE A 1 91 ? -10.482 -7.877 -4.749 1.00 92.00 91 ILE A N 1
ATOM 752 C CA . ILE A 1 91 ? -10.317 -7.467 -3.348 1.00 92.00 91 ILE A CA 1
ATOM 753 C C . ILE A 1 91 ? -8.887 -6.970 -3.112 1.00 92.00 91 ILE A C 1
ATOM 755 O O . ILE A 1 91 ? -8.711 -5.868 -2.596 1.00 92.00 91 ILE A O 1
ATOM 759 N N . CYS A 1 92 ? -7.871 -7.718 -3.555 1.00 90.69 92 CYS A N 1
ATOM 760 C CA . CYS A 1 92 ? -6.475 -7.293 -3.448 1.00 90.69 92 CYS A CA 1
ATOM 761 C C . CYS A 1 92 ? -6.225 -5.954 -4.158 1.00 90.69 92 CYS A C 1
ATOM 763 O O . CYS A 1 92 ? -5.519 -5.101 -3.624 1.00 90.69 92 CYS A O 1
ATOM 765 N N . PHE A 1 93 ? -6.808 -5.743 -5.338 1.00 90.75 93 PHE A N 1
ATOM 766 C CA . PHE A 1 93 ? -6.668 -4.490 -6.075 1.00 90.75 93 PHE A CA 1
ATOM 767 C C . PHE A 1 93 ? -7.296 -3.304 -5.328 1.00 90.75 93 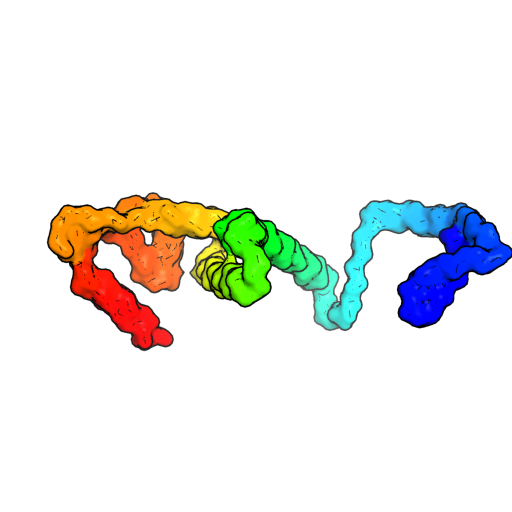PHE A C 1
ATOM 769 O O . PHE A 1 93 ? -6.661 -2.259 -5.181 1.00 90.75 93 PHE A O 1
ATOM 776 N N . ILE A 1 94 ? -8.508 -3.473 -4.791 1.00 94.00 94 ILE A N 1
ATOM 777 C CA . ILE A 1 94 ? -9.175 -2.441 -3.983 1.00 94.00 94 ILE A CA 1
ATOM 778 C C . ILE A 1 94 ? -8.356 -2.139 -2.721 1.00 94.00 94 ILE A C 1
ATOM 780 O O . ILE A 1 94 ? -8.126 -0.972 -2.403 1.00 94.00 94 ILE A O 1
ATOM 784 N N . SER A 1 95 ? -7.854 -3.166 -2.028 1.00 92.44 95 SER A N 1
ATOM 785 C CA . SER A 1 95 ? -6.975 -2.987 -0.869 1.00 92.44 95 SER A CA 1
ATOM 786 C C . SER A 1 95 ? -5.706 -2.209 -1.225 1.00 92.44 95 SER A C 1
ATOM 788 O O . SER A 1 95 ? -5.339 -1.289 -0.496 1.00 92.44 95 SER A O 1
ATOM 790 N N . LEU A 1 96 ? -5.068 -2.511 -2.363 1.00 91.50 96 LEU A N 1
ATOM 791 C CA . LEU A 1 96 ? -3.902 -1.763 -2.839 1.00 91.50 96 LEU A CA 1
ATOM 792 C C . LEU A 1 96 ? -4.240 -0.287 -3.054 1.00 91.50 96 LEU A C 1
ATOM 794 O O . LEU A 1 96 ? -3.488 0.579 -2.611 1.00 91.50 96 LEU A O 1
ATOM 798 N N . MET A 1 97 ? -5.370 0.006 -3.704 1.00 92.75 97 MET A N 1
ATOM 799 C CA . MET A 1 97 ? -5.807 1.382 -3.939 1.00 92.75 97 MET A CA 1
ATOM 800 C C . MET A 1 97 ? -6.014 2.150 -2.633 1.00 92.75 97 MET A C 1
ATOM 802 O O . MET A 1 97 ? -5.531 3.277 -2.507 1.00 92.75 97 MET A O 1
ATOM 806 N N . ILE A 1 98 ? -6.676 1.535 -1.649 1.00 93.19 98 ILE A N 1
ATOM 807 C CA . ILE A 1 98 ? -6.916 2.146 -0.335 1.00 93.19 98 ILE A CA 1
ATOM 808 C C . ILE A 1 98 ? -5.589 2.466 0.355 1.00 93.19 98 ILE A C 1
ATOM 810 O O . ILE A 1 98 ? -5.382 3.593 0.807 1.00 93.19 98 ILE A O 1
ATOM 814 N N . VAL A 1 99 ? -4.662 1.506 0.403 1.00 92.69 99 VAL A N 1
ATOM 815 C CA . VAL A 1 99 ? -3.377 1.725 1.077 1.00 92.69 99 VAL A CA 1
ATOM 816 C C . VAL A 1 99 ? -2.506 2.726 0.314 1.00 92.69 99 VAL A C 1
ATOM 818 O O . VAL A 1 99 ? -1.803 3.519 0.937 1.00 92.69 99 VAL A O 1
ATOM 821 N N . ARG A 1 100 ? -2.584 2.777 -1.023 1.00 91.31 100 ARG A N 1
ATOM 822 C CA . ARG A 1 100 ? -1.874 3.792 -1.815 1.00 91.31 100 ARG A CA 1
ATOM 823 C C . ARG A 1 100 ? -2.407 5.191 -1.536 1.00 91.31 100 ARG A C 1
ATOM 825 O O . ARG A 1 100 ? -1.617 6.118 -1.380 1.00 91.31 100 ARG A O 1
ATOM 832 N N . LEU A 1 101 ? -3.726 5.341 -1.433 1.00 93.06 101 LEU A N 1
ATOM 833 C CA . LEU A 1 101 ? -4.345 6.609 -1.059 1.00 93.06 101 LEU A CA 1
ATOM 834 C C . LEU A 1 101 ? -3.931 7.032 0.355 1.00 93.06 101 LEU A C 1
ATOM 836 O O . LEU A 1 101 ? -3.622 8.202 0.575 1.00 93.06 101 LEU A O 1
ATOM 840 N N . LEU A 1 102 ? -3.864 6.082 1.289 1.00 93.19 102 LEU A N 1
ATOM 841 C CA . LEU A 1 102 ? -3.367 6.333 2.638 1.00 93.19 102 LEU A CA 1
ATOM 842 C C . LEU A 1 102 ? -1.900 6.786 2.623 1.00 93.19 102 LEU A C 1
ATOM 844 O O . LEU A 1 102 ? -1.575 7.802 3.226 1.00 93.19 102 LEU A O 1
ATOM 848 N N . ALA A 1 103 ? -1.028 6.104 1.877 1.00 92.88 103 ALA A N 1
ATOM 849 C CA . ALA A 1 103 ? 0.373 6.498 1.731 1.00 92.88 103 ALA A CA 1
ATOM 850 C C . ALA A 1 103 ? 0.516 7.921 1.159 1.00 92.88 103 ALA A C 1
ATOM 852 O O . ALA A 1 103 ? 1.297 8.714 1.682 1.00 92.88 103 ALA A O 1
ATOM 853 N N . LEU A 1 104 ? -0.294 8.283 0.155 1.00 92.31 104 LEU A N 1
ATOM 854 C CA . LEU A 1 104 ? -0.338 9.645 -0.392 1.00 92.31 104 LEU A CA 1
ATOM 855 C C . LEU A 1 104 ? -0.775 10.676 0.661 1.00 92.31 104 LEU A C 1
ATOM 857 O O . LEU A 1 104 ? -0.159 11.734 0.765 1.00 92.31 104 LEU A O 1
ATOM 861 N N . ARG A 1 105 ? -1.795 10.365 1.472 1.00 91.69 105 ARG A N 1
ATOM 862 C CA . ARG A 1 105 ? -2.265 11.224 2.578 1.00 91.69 105 ARG A CA 1
ATOM 863 C C . ARG A 1 105 ? -1.228 11.401 3.690 1.00 91.69 105 ARG A C 1
ATOM 865 O O . ARG A 1 105 ? -1.245 12.423 4.370 1.00 91.69 105 ARG A O 1
ATOM 872 N N . LEU A 1 106 ? -0.328 10.434 3.855 1.00 92.81 106 LEU A N 1
ATOM 873 C CA . LEU A 1 106 ? 0.815 10.497 4.771 1.00 92.81 106 LEU A CA 1
ATOM 874 C C . LEU A 1 106 ? 2.061 11.144 4.130 1.00 92.81 106 LEU A C 1
ATOM 876 O O . LEU A 1 106 ? 3.134 11.158 4.733 1.00 92.81 106 LEU A O 1
ATOM 880 N N . GLY A 1 107 ? 1.949 11.675 2.907 1.00 92.19 107 GLY A N 1
ATOM 881 C CA . GLY A 1 107 ? 3.052 12.328 2.199 1.00 92.19 107 GLY A CA 1
ATOM 882 C C . GLY A 1 107 ? 4.105 11.365 1.641 1.00 92.19 107 GLY A C 1
ATOM 883 O O . GLY A 1 107 ? 5.232 11.779 1.406 1.00 92.19 107 GLY A O 1
ATOM 884 N N . ASN A 1 108 ? 3.766 10.084 1.443 1.00 89.75 108 ASN A N 1
ATOM 885 C CA . ASN A 1 108 ? 4.685 9.006 1.040 1.00 89.75 108 ASN A CA 1
ATOM 886 C C . ASN A 1 108 ? 5.915 8.845 1.957 1.00 89.75 108 ASN A C 1
ATOM 888 O O . ASN A 1 108 ? 6.949 8.351 1.517 1.00 89.75 108 ASN A O 1
ATOM 892 N N . GLN A 1 109 ? 5.808 9.241 3.229 1.00 90.56 109 GLN A N 1
ATOM 893 C CA . GLN A 1 109 ? 6.899 9.117 4.206 1.00 90.56 109 GLN A CA 1
ATOM 894 C C . GLN A 1 109 ? 7.160 7.666 4.634 1.00 90.56 109 GLN A C 1
ATOM 896 O O . GLN A 1 109 ? 8.261 7.329 5.058 1.00 90.56 109 GLN A O 1
ATOM 901 N N . TYR A 1 110 ? 6.151 6.801 4.508 1.00 91.00 110 TYR A N 1
ATOM 902 C CA . TYR A 1 110 ? 6.209 5.403 4.921 1.00 91.00 110 TYR A CA 1
ATOM 903 C C . TYR A 1 110 ? 5.979 4.482 3.726 1.00 91.00 110 TYR A C 1
ATOM 905 O O . TYR A 1 110 ? 5.125 4.750 2.876 1.00 91.00 110 TYR A O 1
ATOM 913 N N . SER A 1 111 ? 6.705 3.361 3.690 1.00 89.81 111 SER A N 1
ATOM 914 C CA . SER A 1 111 ? 6.442 2.308 2.709 1.00 89.81 111 SER A CA 1
ATOM 915 C C . SER A 1 111 ? 5.068 1.678 2.952 1.00 89.81 111 SER A C 1
ATOM 917 O O . SER A 1 111 ? 4.593 1.599 4.090 1.00 89.81 111 SER A O 1
ATOM 919 N N . ILE A 1 112 ? 4.439 1.175 1.888 1.00 89.62 112 ILE A N 1
ATOM 920 C CA . ILE A 1 112 ? 3.144 0.494 2.008 1.00 89.62 112 ILE A CA 1
ATOM 921 C C . ILE A 1 112 ? 3.230 -0.696 2.972 1.00 89.62 112 ILE A C 1
ATOM 923 O O . ILE A 1 112 ? 2.346 -0.853 3.811 1.00 89.62 112 ILE A O 1
ATOM 927 N N . SER A 1 113 ? 4.288 -1.504 2.896 1.00 88.69 113 SER A N 1
ATOM 928 C CA . SER A 1 113 ? 4.443 -2.668 3.771 1.00 88.69 113 SER A CA 1
ATOM 929 C C . SER A 1 113 ? 4.495 -2.266 5.251 1.00 88.69 113 SER A C 1
ATOM 931 O O . SER A 1 113 ? 3.829 -2.898 6.065 1.00 88.69 113 SER A O 1
ATOM 933 N N . CYS A 1 114 ? 5.176 -1.166 5.606 1.00 91.06 114 CYS A N 1
ATOM 934 C CA . CYS A 1 114 ? 5.189 -0.658 6.985 1.00 91.06 114 CYS A CA 1
ATOM 935 C C . CYS A 1 114 ? 3.805 -0.184 7.449 1.00 91.06 114 CYS A C 1
ATOM 937 O O . CYS A 1 114 ? 3.417 -0.439 8.589 1.00 91.06 114 CYS A O 1
ATOM 939 N N . ILE A 1 115 ? 3.047 0.483 6.570 1.00 92.44 115 ILE A N 1
ATOM 940 C CA . ILE A 1 115 ? 1.673 0.914 6.861 1.00 92.44 115 ILE A CA 1
ATOM 941 C C . ILE A 1 115 ? 0.780 -0.304 7.124 1.00 92.44 115 ILE A C 1
ATOM 943 O O . ILE A 1 115 ? 0.072 -0.344 8.129 1.00 92.44 115 ILE A O 1
ATOM 947 N N . VAL A 1 116 ? 0.837 -1.315 6.251 1.00 90.56 116 VAL A N 1
ATOM 948 C CA . VAL A 1 116 ? 0.062 -2.557 6.394 1.00 90.56 116 VAL A CA 1
ATOM 949 C C . VAL A 1 116 ? 0.456 -3.303 7.668 1.00 90.56 116 VAL A C 1
ATOM 951 O O . VAL A 1 116 ? -0.416 -3.725 8.423 1.00 90.56 116 VAL A O 1
ATOM 954 N N . GLU A 1 117 ? 1.751 -3.443 7.948 1.00 89.94 117 GLU A N 1
ATOM 955 C CA . GLU A 1 117 ? 2.240 -4.119 9.151 1.00 89.94 117 GLU A CA 1
ATOM 956 C C . GLU A 1 117 ? 1.800 -3.402 10.435 1.00 89.94 117 GLU A C 1
ATOM 958 O O . GLU A 1 117 ? 1.362 -4.049 11.386 1.00 89.94 117 GLU A O 1
ATOM 963 N N . SER A 1 118 ? 1.880 -2.070 10.457 1.00 91.25 118 SER A N 1
ATOM 964 C CA . SER A 1 118 ? 1.427 -1.251 11.581 1.00 91.25 118 SER A CA 1
ATOM 965 C C . SER A 1 118 ? -0.076 -1.397 11.814 1.00 91.25 118 SER A C 1
ATOM 967 O O . SER A 1 118 ? -0.491 -1.669 12.938 1.00 91.25 118 SER A O 1
ATOM 969 N N . LEU A 1 119 ? -0.889 -1.305 10.758 1.00 89.44 119 LEU A N 1
ATOM 970 C CA . LEU A 1 119 ? -2.341 -1.462 10.860 1.00 89.44 119 LEU A CA 1
ATOM 971 C C . LEU A 1 119 ? -2.753 -2.879 11.276 1.00 89.44 119 LEU A C 1
ATOM 973 O O . LEU A 1 119 ? -3.668 -3.028 12.078 1.00 89.44 119 LEU A O 1
ATOM 977 N N . ASN A 1 120 ? -2.051 -3.916 10.811 1.00 88.19 120 ASN A N 1
ATOM 978 C CA . ASN A 1 120 ? -2.304 -5.298 11.232 1.00 88.19 120 ASN A CA 1
ATOM 979 C C . ASN A 1 120 ? -2.009 -5.540 12.722 1.00 88.19 120 ASN A C 1
ATOM 981 O O . ASN A 1 120 ? -2.543 -6.485 13.302 1.00 88.19 120 ASN A O 1
ATOM 985 N N . LYS A 1 121 ? -1.159 -4.714 13.346 1.00 88.00 121 LYS A N 1
ATOM 986 C CA . LYS A 1 121 ? -0.862 -4.776 14.786 1.00 88.00 121 LYS A CA 1
ATOM 987 C C . LYS A 1 121 ? -1.882 -4.021 15.637 1.00 88.00 121 LYS A C 1
ATOM 989 O O . LYS A 1 121 ? -1.919 -4.242 16.845 1.00 88.00 121 LYS A O 1
ATOM 994 N N . VAL A 1 122 ? -2.721 -3.171 15.038 1.00 86.06 122 VAL A N 1
ATOM 995 C CA . VAL A 1 122 ? -3.829 -2.519 15.745 1.00 86.06 122 VAL A CA 1
ATOM 996 C C . VAL A 1 122 ? -4.857 -3.582 16.117 1.00 86.06 122 VAL A C 1
ATOM 998 O O . VAL A 1 122 ? -5.671 -4.012 15.303 1.00 86.06 122 VAL A O 1
ATOM 1001 N N . THR A 1 123 ? -4.798 -4.024 17.370 1.00 78.19 123 THR A N 1
ATOM 1002 C CA . THR A 1 123 ? -5.706 -5.033 17.916 1.00 78.19 123 THR A CA 1
ATOM 1003 C C . THR A 1 123 ? -6.768 -4.386 18.791 1.00 78.19 123 THR A C 1
ATOM 1005 O O . THR A 1 123 ? -6.509 -3.416 19.505 1.00 78.19 123 THR A O 1
ATOM 1008 N N . CYS A 1 124 ? -7.977 -4.939 18.712 1.00 77.38 124 CYS A N 1
ATOM 1009 C CA . CYS A 1 124 ? -9.130 -4.537 19.498 1.00 77.38 124 CYS A CA 1
ATOM 1010 C C . CYS A 1 124 ? -9.612 -5.750 20.295 1.00 77.38 124 CYS A C 1
ATOM 1012 O O . CYS A 1 124 ? -9.958 -6.777 19.706 1.00 77.38 124 CYS A O 1
ATOM 1014 N N . VAL A 1 125 ? -9.593 -5.647 21.623 1.00 80.25 125 VAL A N 1
ATOM 1015 C CA . VAL A 1 125 ? -9.965 -6.738 22.531 1.00 80.25 125 VAL A CA 1
ATOM 1016 C C . VAL A 1 125 ? -11.233 -6.339 23.290 1.00 80.25 125 VAL A C 1
ATOM 1018 O O . VAL A 1 125 ? -11.254 -5.256 23.884 1.00 80.25 125 VAL A O 1
ATOM 1021 N N . PRO A 1 126 ? -12.295 -7.167 23.289 1.00 79.88 126 PRO A N 1
ATOM 1022 C CA . PRO A 1 126 ? -13.453 -6.929 24.141 1.00 79.88 126 PRO A CA 1
ATOM 1023 C C . PRO A 1 126 ? -13.064 -7.157 25.606 1.00 79.88 126 PRO A C 1
ATOM 1025 O O . PRO A 1 126 ? -12.437 -8.167 25.923 1.00 79.88 126 PRO A O 1
ATOM 1028 N N . LEU A 1 127 ? -13.426 -6.229 26.493 1.00 78.69 127 LEU A N 1
ATOM 1029 C CA . LEU A 1 127 ? -13.245 -6.407 27.937 1.00 78.69 127 LEU A CA 1
ATOM 1030 C C . LEU A 1 127 ? -14.513 -6.984 28.573 1.00 78.69 127 LEU A C 1
ATOM 1032 O O . LEU A 1 127 ? -14.535 -8.149 28.948 1.00 78.69 127 LEU A O 1
ATOM 1036 N N . GLU A 1 128 ? -15.573 -6.179 28.657 1.00 77.69 128 GLU A N 1
ATOM 1037 C CA . GLU A 1 128 ? -16.860 -6.541 29.265 1.00 77.69 128 GLU A CA 1
ATOM 1038 C C . GLU A 1 128 ? -18.007 -5.852 28.514 1.00 77.69 128 GLU A C 1
ATOM 1040 O O . GLU A 1 128 ? -17.880 -4.674 28.177 1.00 77.69 128 GLU A O 1
ATOM 1045 N N . GLU A 1 129 ? -19.106 -6.583 28.269 1.00 74.06 129 GLU A N 1
ATOM 1046 C CA . GLU A 1 129 ? -20.385 -6.194 27.629 1.00 74.06 129 GLU A CA 1
ATOM 1047 C C . GLU A 1 129 ? -20.305 -5.262 26.399 1.00 74.06 129 GLU A C 1
ATOM 1049 O O . GLU A 1 129 ? -20.630 -5.670 25.285 1.00 74.06 129 GLU A O 1
ATOM 1054 N N . ASN A 1 130 ? -19.900 -4.005 26.591 1.00 80.19 130 ASN A N 1
ATOM 1055 C CA . ASN A 1 130 ? -19.875 -2.932 25.595 1.00 80.19 130 ASN A CA 1
ATOM 1056 C C . ASN A 1 130 ? -18.520 -2.224 25.445 1.00 80.19 130 ASN A C 1
ATOM 1058 O O . ASN A 1 130 ? -18.441 -1.278 24.658 1.00 80.19 130 ASN A O 1
ATOM 1062 N N . TRP A 1 131 ? -17.485 -2.644 26.173 1.00 78.75 131 TRP A N 1
ATOM 1063 C CA . TRP A 1 131 ? -16.175 -1.994 26.201 1.00 78.75 131 TRP A CA 1
ATOM 1064 C C . TRP A 1 131 ? -15.128 -2.729 25.371 1.00 78.75 131 TRP A C 1
ATOM 1066 O O . TRP A 1 131 ? -14.968 -3.947 25.462 1.00 78.75 131 TRP A O 1
ATOM 1076 N N . TYR A 1 132 ? -14.372 -1.948 24.607 1.00 79.50 132 TYR A N 1
ATOM 1077 C CA . TYR A 1 132 ? -13.325 -2.409 23.705 1.00 79.50 132 TYR A CA 1
ATOM 1078 C C . TYR A 1 132 ? -12.032 -1.669 24.008 1.00 79.50 132 TYR A C 1
ATOM 1080 O O . TYR A 1 132 ? -12.035 -0.438 24.063 1.00 79.50 132 TYR A O 1
ATOM 1088 N N . ALA A 1 133 ? -10.934 -2.400 24.175 1.00 77.06 133 ALA A N 1
ATOM 1089 C CA . ALA A 1 133 ? -9.611 -1.808 24.303 1.00 77.06 133 ALA A CA 1
ATOM 1090 C C . ALA A 1 133 ? -8.838 -1.901 22.993 1.00 77.06 133 ALA A C 1
ATOM 1092 O O . ALA A 1 133 ? -8.699 -2.989 22.433 1.00 77.06 133 ALA A O 1
ATOM 1093 N N . PHE A 1 134 ? -8.300 -0.767 22.543 1.00 77.81 134 PHE A N 1
ATOM 1094 C CA . PHE A 1 134 ? -7.346 -0.718 21.442 1.00 77.81 134 PHE A CA 1
ATOM 1095 C C . PHE A 1 134 ? -5.936 -0.663 22.022 1.00 77.81 134 PHE A C 1
ATOM 1097 O O . PHE A 1 134 ? -5.622 0.184 22.862 1.00 77.81 134 PHE A O 1
ATOM 1104 N N . HIS A 1 135 ? -5.088 -1.600 21.604 1.00 71.94 135 HIS A N 1
ATOM 1105 C CA . HIS A 1 135 ? -3.718 -1.693 22.091 1.00 71.94 135 HIS A CA 1
ATOM 1106 C C . HIS A 1 135 ? -2.754 -1.829 20.921 1.00 71.94 135 HIS A C 1
ATOM 1108 O O . HIS A 1 135 ? -2.448 -2.944 20.513 1.00 71.94 135 HIS A O 1
ATOM 1114 N N . TYR A 1 136 ? -2.308 -0.695 20.377 1.00 78.50 136 TYR A N 1
ATOM 1115 C CA . TYR A 1 136 ? -1.076 -0.553 19.597 1.00 78.50 136 TYR A CA 1
ATOM 1116 C C . TYR A 1 136 ? -0.935 0.900 19.130 1.00 78.50 136 TYR A C 1
ATOM 1118 O O . TYR A 1 136 ? -1.809 1.412 18.432 1.00 78.50 136 TYR A O 1
ATOM 1126 N N . THR A 1 137 ? 0.177 1.547 19.473 1.00 81.75 137 THR A N 1
ATOM 1127 C CA . THR A 1 137 ? 0.495 2.898 18.998 1.00 81.75 137 THR A CA 1
ATOM 1128 C C . THR A 1 137 ? 1.953 2.947 18.568 1.00 81.75 137 THR A C 1
ATOM 1130 O O . THR A 1 137 ? 2.842 2.520 19.305 1.00 81.75 137 THR A O 1
ATOM 1133 N N . ASN A 1 138 ? 2.200 3.467 17.373 1.00 88.81 138 ASN A N 1
ATOM 1134 C CA . ASN A 1 138 ? 3.519 3.777 16.843 1.00 88.81 138 ASN A CA 1
ATOM 1135 C C . ASN A 1 138 ? 3.481 5.104 16.058 1.00 88.81 138 ASN A C 1
ATOM 1137 O O . ASN A 1 138 ? 2.444 5.759 15.952 1.00 88.81 138 ASN A O 1
ATOM 1141 N N . GLU A 1 139 ? 4.614 5.494 15.478 1.00 91.44 139 GLU A N 1
ATOM 1142 C CA . GLU A 1 139 ? 4.724 6.713 14.663 1.00 91.44 139 GLU A CA 1
ATOM 1143 C C . GLU A 1 139 ? 3.733 6.752 13.484 1.00 91.44 139 GLU A C 1
ATOM 1145 O O . GLU A 1 139 ? 3.187 7.807 13.172 1.00 91.44 139 GLU A O 1
ATOM 1150 N N . ILE A 1 140 ? 3.433 5.599 12.876 1.00 91.62 140 ILE A N 1
ATOM 1151 C CA . ILE A 1 140 ? 2.520 5.496 11.732 1.00 91.62 140 ILE A CA 1
ATOM 1152 C C . ILE A 1 140 ? 1.074 5.708 12.185 1.00 91.62 140 ILE A C 1
ATOM 1154 O O . ILE A 1 140 ? 0.345 6.464 11.550 1.00 91.62 140 ILE A O 1
ATOM 1158 N N . THR A 1 141 ? 0.641 5.092 13.288 1.00 89.62 141 THR A N 1
ATOM 1159 C CA . THR A 1 141 ? -0.719 5.290 13.812 1.00 89.62 141 THR A CA 1
ATOM 1160 C C . THR A 1 141 ? -0.941 6.726 14.276 1.00 89.62 141 THR A C 1
ATOM 1162 O O . THR A 1 141 ? -2.028 7.258 14.069 1.00 89.62 141 THR A O 1
ATOM 1165 N N . GLU A 1 142 ? 0.083 7.380 14.836 1.00 89.81 142 GLU A N 1
ATOM 1166 C CA . GLU A 1 142 ? 0.009 8.805 15.187 1.00 89.81 142 GLU A CA 1
ATOM 1167 C C . GLU A 1 142 ? -0.043 9.698 13.941 1.00 89.81 142 GLU A C 1
ATOM 1169 O O . GLU A 1 142 ? -0.832 10.642 13.888 1.00 89.81 142 GLU A O 1
ATOM 1174 N N . ALA A 1 143 ? 0.715 9.371 12.890 1.00 91.56 143 ALA A N 1
ATOM 1175 C CA . ALA A 1 143 ? 0.622 10.075 11.613 1.00 91.56 143 ALA A CA 1
ATOM 1176 C C . ALA A 1 143 ? -0.767 9.906 10.966 1.00 91.56 143 ALA A C 1
ATOM 1178 O O . ALA A 1 143 ? -1.332 10.863 10.432 1.00 91.56 143 ALA A O 1
ATOM 1179 N N . ILE A 1 144 ? -1.361 8.711 11.060 1.00 90.38 144 ILE A N 1
ATOM 1180 C CA . ILE A 1 144 ? -2.729 8.453 10.594 1.00 90.38 144 ILE A CA 1
ATOM 1181 C C . ILE A 1 144 ? -3.744 9.249 11.417 1.00 90.38 144 ILE A C 1
ATOM 1183 O O . ILE A 1 144 ? -4.638 9.864 10.837 1.00 90.38 144 ILE A O 1
ATOM 1187 N N . LYS A 1 145 ? -3.588 9.302 12.742 1.00 88.56 145 LYS A N 1
ATOM 1188 C CA . LYS A 1 145 ? -4.418 10.130 13.622 1.00 88.56 145 LYS A CA 1
ATOM 1189 C C . LYS A 1 145 ? -4.347 11.605 13.246 1.00 88.56 145 LYS A C 1
ATOM 1191 O O . LYS A 1 145 ? -5.387 12.245 13.131 1.00 88.56 145 LYS A O 1
ATOM 1196 N N . ALA A 1 146 ? -3.151 12.133 12.998 1.00 90.06 146 ALA A N 1
ATOM 1197 C CA . ALA A 1 146 ? -2.971 13.521 12.587 1.00 90.06 146 ALA A CA 1
ATOM 1198 C C . ALA A 1 146 ? -3.587 13.819 11.205 1.00 90.06 146 ALA A C 1
ATOM 1200 O O . ALA A 1 146 ? -4.148 14.892 11.004 1.00 90.06 146 ALA A O 1
ATOM 1201 N N . SER A 1 147 ? -3.505 12.873 10.262 1.00 89.56 147 SER A N 1
ATOM 1202 C CA . SER A 1 147 ? -3.975 13.057 8.879 1.00 89.56 147 SER A CA 1
ATOM 1203 C C . SER A 1 147 ? -5.482 12.814 8.701 1.00 89.56 147 SER A C 1
ATOM 1205 O O . SER A 1 147 ? -6.145 13.537 7.958 1.00 89.56 147 SER A O 1
ATOM 1207 N N . LEU A 1 148 ? -6.040 11.804 9.376 1.00 84.81 148 LEU A N 1
ATOM 1208 C CA . LEU A 1 148 ? -7.424 11.342 9.197 1.00 84.81 148 LEU A CA 1
ATOM 1209 C C . LEU A 1 148 ? -8.322 11.569 10.422 1.00 84.81 148 LEU A C 1
ATOM 1211 O O . LEU A 1 148 ? -9.522 11.316 10.342 1.00 84.81 148 LEU A O 1
ATOM 1215 N N . GLY A 1 149 ? -7.772 12.003 11.559 1.00 82.31 149 GLY A N 1
ATOM 1216 C CA . GLY A 1 149 ? -8.522 12.149 12.811 1.00 82.31 149 GLY A CA 1
ATOM 1217 C C . GLY A 1 149 ? -8.933 10.817 13.450 1.00 82.31 149 GLY A C 1
ATOM 1218 O O . GLY A 1 149 ? -9.759 10.806 14.360 1.00 82.31 149 GLY A O 1
ATOM 1219 N N . ILE A 1 150 ? -8.386 9.694 12.973 1.00 80.06 150 ILE A N 1
ATOM 1220 C CA . ILE A 1 150 ? -8.667 8.355 13.499 1.00 80.06 150 ILE A CA 1
ATOM 1221 C C . ILE A 1 150 ? -7.625 8.030 14.562 1.00 80.06 150 ILE A C 1
ATOM 1223 O O . ILE A 1 150 ? -6.469 7.757 14.248 1.00 80.06 150 ILE A O 1
ATOM 1227 N N . ASP A 1 151 ? -8.036 8.065 15.821 1.00 79.38 151 ASP A N 1
ATOM 1228 C CA . ASP A 1 151 ? -7.161 7.770 16.948 1.00 79.38 151 ASP A CA 1
ATOM 1229 C C . ASP A 1 151 ? -7.260 6.286 17.340 1.00 79.38 151 ASP A C 1
ATOM 1231 O O . ASP A 1 151 ? -8.316 5.797 17.745 1.00 79.38 151 ASP A O 1
ATOM 1235 N N . PHE A 1 152 ? -6.147 5.564 17.193 1.00 74.25 152 PHE A N 1
ATOM 1236 C CA . PHE A 1 152 ? -6.013 4.151 17.570 1.00 74.25 152 PHE A CA 1
ATOM 1237 C C . PHE A 1 152 ? -5.481 3.960 19.000 1.00 74.25 152 PHE A C 1
ATOM 1239 O O . PHE A 1 152 ? -5.404 2.831 19.479 1.00 74.25 152 PHE A O 1
ATOM 1246 N N . GLY A 1 153 ? -5.120 5.046 19.693 1.00 68.62 153 GLY A N 1
ATOM 1247 C CA . GLY A 1 153 ? -4.588 5.036 21.056 1.00 68.62 153 GLY A CA 1
ATOM 1248 C C . GLY A 1 153 ? -5.656 5.036 22.155 1.00 68.62 153 GLY A C 1
ATOM 1249 O O . GLY A 1 153 ? -5.315 5.094 23.340 1.00 68.62 153 GLY A O 1
ATOM 1250 N N . TYR A 1 154 ? -6.948 4.987 21.807 1.00 66.12 154 TYR A N 1
ATOM 1251 C CA . TYR A 1 154 ? -8.018 4.931 22.802 1.00 66.12 154 TYR A CA 1
ATOM 1252 C C . TYR A 1 154 ? -7.956 3.631 23.608 1.00 66.12 154 TYR A C 1
ATOM 1254 O O . TYR A 1 154 ? -8.304 2.554 23.128 1.00 66.12 154 TYR A O 1
ATOM 1262 N N . LYS A 1 155 ? -7.580 3.748 24.886 1.00 64.38 155 LYS A N 1
ATOM 1263 C CA . LYS A 1 155 ? -7.505 2.598 25.795 1.00 64.38 155 LYS A CA 1
ATOM 1264 C C . LYS A 1 155 ? -8.838 1.879 25.974 1.00 64.38 155 LYS A C 1
ATOM 1266 O O . LYS A 1 155 ? -8.814 0.666 26.109 1.00 64.38 155 LYS A O 1
ATOM 1271 N N . TYR A 1 156 ? -9.963 2.600 25.979 1.00 75.06 156 TYR A N 1
ATOM 1272 C CA . TYR A 1 156 ? -11.298 2.026 26.158 1.00 75.06 156 TYR A CA 1
ATOM 1273 C C . TYR A 1 156 ? -12.335 2.822 25.362 1.00 75.06 156 TYR A C 1
ATOM 1275 O O . TYR A 1 156 ? -12.469 4.029 25.559 1.00 75.06 156 TYR A O 1
ATOM 1283 N N . LEU A 1 157 ? -13.082 2.153 24.486 1.00 79.44 157 LEU A N 1
ATOM 1284 C CA . LEU A 1 157 ? -14.210 2.717 23.746 1.00 79.44 157 LEU A CA 1
ATOM 1285 C C . LEU A 1 157 ? -15.465 1.884 23.983 1.00 79.44 157 LEU A C 1
ATOM 1287 O O . LEU A 1 157 ? -15.405 0.653 23.997 1.00 79.44 157 LEU A O 1
ATOM 1291 N N . SER A 1 158 ? -16.611 2.552 24.120 1.00 83.06 158 SER A N 1
ATOM 1292 C CA . SER A 1 158 ? -17.901 1.865 24.098 1.00 83.06 158 SER A CA 1
ATOM 1293 C C . SER A 1 158 ? -18.340 1.557 22.659 1.00 83.06 158 SER A C 1
ATOM 1295 O O . SER A 1 158 ? -17.941 2.248 21.715 1.00 83.06 158 SER A O 1
ATOM 1297 N N . LEU A 1 159 ? -19.253 0.595 22.464 1.00 82.88 159 LEU A N 1
ATOM 1298 C CA . LEU A 1 159 ? -19.915 0.403 21.159 1.00 82.88 159 LEU A CA 1
ATOM 1299 C C . LEU A 1 159 ? -20.571 1.686 20.630 1.00 82.88 159 LEU A C 1
ATOM 1301 O O . LEU A 1 159 ? -20.630 1.896 19.417 1.00 82.88 159 LEU A O 1
ATOM 1305 N N . GLY A 1 160 ? -21.092 2.530 21.524 1.00 84.19 160 GLY A N 1
ATOM 1306 C CA . GLY A 1 160 ? -21.695 3.808 21.155 1.00 84.19 160 GLY A CA 1
ATOM 1307 C C . GLY A 1 160 ? -20.674 4.768 20.550 1.00 84.19 160 GLY A C 1
ATOM 1308 O O . GLY A 1 160 ? -20.963 5.411 19.542 1.00 84.19 160 GLY A O 1
ATOM 1309 N N . ASP A 1 161 ? -19.471 4.820 21.116 1.00 83.94 161 ASP A N 1
ATOM 1310 C CA . ASP A 1 161 ? -18.397 5.695 20.643 1.00 83.94 161 ASP A CA 1
ATOM 1311 C C . ASP A 1 161 ? -17.825 5.205 19.314 1.00 83.94 161 ASP A C 1
ATOM 1313 O O . ASP A 1 161 ? -17.695 5.995 18.380 1.00 83.94 161 ASP A O 1
ATOM 1317 N N . ILE A 1 162 ? -17.620 3.892 19.164 1.00 82.25 162 ILE A N 1
ATOM 1318 C CA . ILE A 1 162 ? -17.209 3.287 17.886 1.00 82.25 162 ILE A CA 1
ATOM 1319 C C . ILE A 1 162 ? -18.234 3.611 16.788 1.00 82.25 162 ILE A C 1
ATOM 1321 O O . ILE A 1 162 ? -17.870 4.045 15.694 1.00 82.25 162 ILE A O 1
ATOM 1325 N N . LYS A 1 163 ? -19.536 3.473 17.077 1.00 85.12 163 LYS A N 1
ATOM 1326 C CA . LYS A 1 163 ? -20.604 3.825 16.126 1.00 85.12 163 LYS A CA 1
ATOM 1327 C C . LYS A 1 163 ? -20.616 5.314 15.779 1.00 85.12 163 LYS A C 1
ATOM 1329 O O . LYS A 1 163 ? -20.894 5.645 14.629 1.00 85.12 163 LYS A O 1
ATOM 1334 N N . LYS A 1 164 ? -20.318 6.209 16.727 1.00 86.31 164 LYS A N 1
ATOM 1335 C CA . LYS A 1 164 ? -20.198 7.653 16.457 1.00 86.31 164 LYS A CA 1
ATOM 1336 C C . LYS A 1 164 ? -19.010 7.958 15.549 1.00 86.31 164 LYS A C 1
ATOM 1338 O O . LYS A 1 164 ? -19.188 8.720 14.605 1.00 86.31 164 LYS A O 1
ATOM 1343 N N . ILE A 1 165 ? -17.856 7.332 15.790 1.00 81.56 165 ILE A N 1
ATOM 1344 C CA . ILE A 1 165 ? -16.657 7.473 14.947 1.00 81.56 165 ILE A CA 1
ATOM 1345 C C . ILE A 1 165 ? -16.948 6.980 13.521 1.00 81.56 165 ILE A C 1
ATOM 1347 O O . ILE A 1 165 ? -16.652 7.665 12.553 1.00 81.56 165 ILE A O 1
ATOM 1351 N N . ILE A 1 166 ? -17.608 5.831 13.360 1.00 81.50 166 ILE A N 1
ATOM 1352 C CA . ILE A 1 166 ? -18.017 5.337 12.031 1.00 81.50 166 ILE A CA 1
ATOM 1353 C C . ILE A 1 166 ? -19.111 6.227 11.410 1.00 81.50 166 ILE A C 1
ATOM 1355 O O . ILE A 1 166 ? -19.217 6.358 10.195 1.00 81.50 166 ILE A O 1
ATOM 1359 N N . GLY A 1 167 ? -19.971 6.830 12.2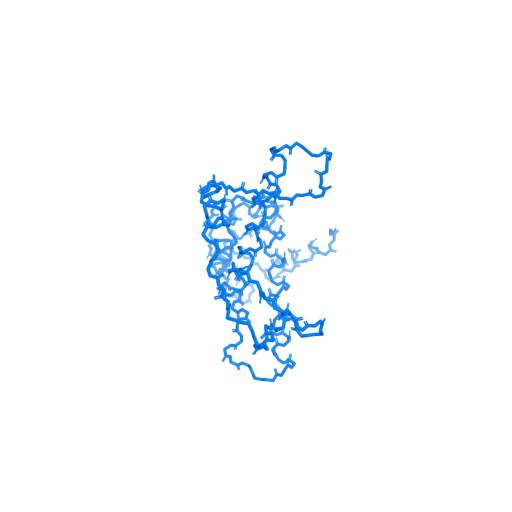27 1.00 82.81 167 GLY A N 1
ATOM 1360 C CA . GLY A 1 167 ? -21.023 7.730 11.763 1.00 82.81 167 GLY A CA 1
ATOM 1361 C C . GLY A 1 167 ? -20.496 9.075 11.266 1.00 82.81 167 GLY A C 1
ATOM 1362 O O . GLY A 1 167 ? -21.074 9.637 10.334 1.00 82.81 167 GLY A O 1
ATOM 1363 N N . SER A 1 168 ? -19.413 9.593 11.853 1.00 80.94 168 SER A N 1
ATOM 1364 C CA . SER A 1 168 ? -18.812 10.861 11.431 1.00 80.94 168 SER A CA 1
ATOM 1365 C C . SER A 1 168 ? -18.147 10.755 10.060 1.00 80.94 168 SER A C 1
ATOM 1367 O O . SER A 1 168 ? -18.231 11.707 9.290 1.00 80.94 168 SER A O 1
ATOM 1369 N N . THR A 1 169 ? -17.601 9.590 9.695 1.00 76.19 169 THR A N 1
ATOM 1370 C CA . THR A 1 169 ? -16.982 9.380 8.374 1.00 76.19 169 THR A CA 1
ATOM 1371 C C . THR A 1 169 ? -17.978 9.391 7.212 1.00 76.19 169 THR A C 1
ATOM 1373 O O . THR A 1 169 ? -17.572 9.608 6.079 1.00 76.19 169 THR A O 1
ATOM 1376 N N . LYS A 1 170 ? -19.283 9.207 7.464 1.00 74.12 170 LYS A N 1
ATOM 1377 C CA . LYS A 1 170 ? -20.335 9.279 6.429 1.00 74.12 170 LYS A CA 1
ATOM 1378 C C . LYS A 1 170 ? -20.761 10.705 6.066 1.00 74.12 170 LYS A C 1
ATOM 1380 O O . LYS A 1 170 ? -21.555 10.873 5.146 1.00 74.12 170 LYS A O 1
ATOM 1385 N N . LYS A 1 171 ? -20.344 11.705 6.847 1.00 60.62 171 LYS A N 1
ATOM 1386 C CA . LYS A 1 171 ? -20.786 13.103 6.704 1.00 60.62 171 LYS A CA 1
ATOM 1387 C C . LYS A 1 171 ? -19.759 14.008 6.011 1.00 60.62 171 LYS A C 1
ATOM 1389 O O . LYS A 1 171 ? -20.048 15.191 5.846 1.00 60.62 171 LYS A O 1
ATOM 1394 N N . SER A 1 172 ? -18.596 13.473 5.640 1.00 51.97 172 SER A N 1
ATOM 1395 C CA . SER A 1 172 ? -17.560 14.142 4.837 1.00 51.97 172 SER A CA 1
ATOM 1396 C C . SER A 1 172 ? -17.578 13.632 3.407 1.00 51.97 172 SER A C 1
ATOM 1398 O O . SER A 1 172 ? -17.252 14.449 2.523 1.00 51.97 172 SER A O 1
#

Sequence (172 aa):
MKNLVFDKDTGEIVTAKQIPVFDAKKLQEEERFDGYYAIITSELDKSDEEVIEIYRGLWRIEECFKVTKSDLKSRPVYVSRHDHINAHFLICFISLMIVRLLALRLGNQYSISCIVESLNKVTCVPLEENWYAFHYTNEITEAIKASLGIDFGYKYLSLGDIKKIIGSTKKS